Protein AF-R1EAD7-F1 (afdb_monomer_lite)

InterPro domains:
  IPR004837 Sodium/calcium exchanger membrane region [PF01699] (6-139)
  IPR044880 NCX, central ion-binding domain superfamily [G3DSA:1.20.1420.30] (2-140)
  IPR051171 Calcium/Cation Antiporter [PTHR11878] (3-138)

Organism: Emiliania huxleyi (NCBI:txid2903)

Sequence (142 aa):
MSDPTADAAVGNVTGSNAVNVFLGLGLPWMIGALYWSRKGATPEWAARYPDQAALYPQGGFVVPAGDLGYSVTVFCVCAVLCLGMLTLRRSVLGGELGGPSWAAARDRSQGGGVAQALLQKRVVAVFFLLLWAVYIVGVTCE

pLDDT: mean 76.78, std 14.31, range [44.66, 95.19]

Foldseek 3Di:
DDDPDCVVVVCVVVVVVVCCCCVVPVVVVVVLFVVFLVVFDDPVNCVVCVVVCVVGVRTGRDDDPPCVVVVVVLVVVVVVVVVVVVVVCCVPVVDDPPDDDCLVVVVVVDVPSVVVVVVVVVVVVVVVVVSVVVVVVVVVVD

Radius of gyration: 23.9 Å; chains: 1; bounding box: 51×27×64 Å

Structure (mmCIF, N/CA/C/O backbone):
data_AF-R1EAD7-F1
#
_entry.id   AF-R1EAD7-F1
#
loop_
_atom_site.group_PDB
_atom_site.id
_atom_site.type_symbol
_atom_site.label_atom_id
_atom_site.label_alt_id
_atom_site.label_comp_id
_atom_site.label_asym_id
_atom_site.label_entity_id
_atom_site.label_seq_id
_atom_site.pdbx_PDB_ins_code
_atom_site.Cartn_x
_atom_site.Cartn_y
_atom_site.Cartn_z
_atom_site.occupancy
_atom_site.B_iso_or_equiv
_atom_site.auth_seq_id
_atom_site.auth_comp_id
_atom_site.auth_asym_id
_atom_site.auth_atom_id
_atom_site.pdbx_PDB_model_num
ATOM 1 N N . MET A 1 1 ? 20.296 14.926 -10.195 1.00 45.47 1 MET A N 1
ATOM 2 C CA . MET A 1 1 ? 19.995 13.488 -10.037 1.00 45.47 1 MET A CA 1
ATOM 3 C C . MET A 1 1 ? 20.795 12.754 -11.098 1.00 45.47 1 MET A C 1
ATOM 5 O O . MET A 1 1 ? 20.377 12.733 -12.245 1.00 45.47 1 MET A O 1
ATOM 9 N N . SER A 1 2 ? 22.007 12.312 -10.769 1.00 53.72 2 SER A N 1
ATOM 10 C CA . SER A 1 2 ? 22.889 11.632 -11.726 1.00 53.72 2 SER A CA 1
ATOM 11 C C . SER A 1 2 ? 23.677 10.557 -10.985 1.00 53.72 2 SER A C 1
ATOM 13 O O . SER A 1 2 ? 24.897 10.633 -10.887 1.00 53.72 2 SER A O 1
ATOM 15 N N . ASP A 1 3 ? 22.945 9.611 -10.395 1.00 67.50 3 ASP A N 1
ATOM 16 C CA . ASP A 1 3 ? 23.541 8.379 -9.885 1.00 67.50 3 ASP A CA 1
ATOM 17 C C . ASP A 1 3 ? 23.866 7.458 -11.072 1.00 67.50 3 ASP A C 1
ATOM 19 O O . ASP A 1 3 ? 23.063 7.370 -12.007 1.00 67.50 3 ASP A O 1
ATOM 23 N N . PRO A 1 4 ? 25.033 6.791 -11.073 1.00 65.06 4 PRO A N 1
ATOM 24 C CA . PRO A 1 4 ? 25.444 5.907 -12.160 1.00 65.06 4 PRO A CA 1
ATOM 25 C C . PRO A 1 4 ? 24.561 4.656 -12.301 1.00 65.06 4 PRO A C 1
ATOM 27 O O . PRO A 1 4 ? 24.597 4.016 -13.351 1.00 65.06 4 PRO A O 1
ATOM 30 N N . THR A 1 5 ? 23.755 4.316 -11.289 1.00 69.38 5 THR A N 1
ATOM 31 C CA . THR A 1 5 ? 22.803 3.198 -11.320 1.00 69.38 5 THR A CA 1
ATOM 32 C C . THR A 1 5 ? 21.387 3.650 -10.955 1.00 69.38 5 THR A C 1
ATOM 34 O O . THR A 1 5 ? 21.167 4.684 -10.321 1.00 69.38 5 THR A O 1
ATOM 37 N N . ALA A 1 6 ? 20.385 2.865 -11.359 1.00 73.38 6 ALA A N 1
ATOM 38 C CA . ALA A 1 6 ? 18.980 3.153 -11.069 1.00 73.38 6 ALA A CA 1
ATOM 39 C C . ALA A 1 6 ? 18.589 2.895 -9.599 1.00 73.38 6 ALA A C 1
ATOM 41 O O . ALA A 1 6 ? 17.462 3.202 -9.207 1.00 73.38 6 ALA A O 1
ATOM 42 N N . ASP A 1 7 ? 19.497 2.361 -8.779 1.00 76.62 7 ASP A N 1
ATOM 43 C CA . ASP A 1 7 ? 19.208 1.890 -7.421 1.00 76.62 7 ASP A CA 1
ATOM 44 C C . ASP A 1 7 ? 18.712 3.017 -6.513 1.00 76.62 7 ASP A C 1
ATOM 46 O O . ASP A 1 7 ? 17.760 2.831 -5.757 1.00 76.62 7 ASP A O 1
ATOM 50 N N . ALA A 1 8 ? 19.276 4.221 -6.652 1.00 80.62 8 ALA A N 1
ATOM 51 C CA . ALA A 1 8 ? 18.829 5.396 -5.907 1.00 80.62 8 ALA A CA 1
ATOM 52 C C . ALA A 1 8 ? 17.382 5.790 -6.262 1.00 80.62 8 ALA A C 1
ATOM 54 O O . ALA A 1 8 ? 16.591 6.144 -5.386 1.00 80.62 8 ALA A O 1
ATOM 55 N N . ALA A 1 9 ? 16.998 5.685 -7.539 1.00 80.88 9 ALA A N 1
ATOM 56 C CA . ALA A 1 9 ? 15.633 5.964 -7.981 1.00 80.88 9 ALA A CA 1
ATOM 57 C C . ALA A 1 9 ? 14.653 4.873 -7.520 1.00 80.88 9 ALA A C 1
ATOM 59 O O . ALA A 1 9 ? 13.560 5.191 -7.050 1.00 80.88 9 ALA A O 1
ATOM 60 N N . VAL A 1 10 ? 15.053 3.600 -7.598 1.00 81.06 10 VAL A N 1
ATOM 61 C CA . VAL A 1 10 ? 14.249 2.461 -7.127 1.00 81.06 10 VAL A CA 1
ATOM 62 C C . VAL A 1 10 ? 14.045 2.527 -5.614 1.00 81.06 10 VAL A C 1
ATOM 64 O O . VAL A 1 10 ? 12.917 2.369 -5.145 1.00 81.06 10 VAL A O 1
ATOM 67 N N . GLY A 1 11 ? 15.103 2.821 -4.857 1.00 84.19 11 GLY A N 1
ATOM 68 C CA . GLY A 1 11 ? 15.052 3.022 -3.412 1.00 84.19 11 GLY A CA 1
ATOM 69 C C . GLY A 1 11 ? 14.161 4.197 -3.024 1.00 84.19 11 GLY A C 1
ATOM 70 O O . GLY A 1 11 ? 13.357 4.074 -2.105 1.00 84.19 11 GLY A O 1
ATOM 71 N N . ASN A 1 12 ? 14.219 5.303 -3.769 1.00 87.44 12 ASN A N 1
ATOM 72 C CA . ASN A 1 12 ? 13.363 6.455 -3.504 1.00 87.44 12 ASN A CA 1
ATOM 73 C C . ASN A 1 12 ? 11.879 6.156 -3.781 1.00 87.44 12 ASN A C 1
ATOM 75 O O . ASN A 1 12 ? 11.024 6.477 -2.958 1.00 87.44 12 ASN A O 1
ATOM 79 N N . VAL A 1 13 ? 11.551 5.505 -4.903 1.00 87.75 13 VAL A N 1
ATOM 80 C CA . VAL A 1 13 ? 10.157 5.158 -5.243 1.00 87.75 13 VAL A CA 1
ATOM 81 C C . VAL A 1 13 ? 9.604 4.111 -4.280 1.00 87.75 13 VAL A C 1
ATOM 83 O O . VAL A 1 13 ? 8.503 4.265 -3.759 1.00 87.75 13 VAL A O 1
ATOM 86 N N . THR A 1 14 ? 10.372 3.060 -4.004 1.00 86.31 14 THR A N 1
ATOM 87 C CA . THR A 1 14 ? 9.934 1.977 -3.115 1.00 86.31 14 THR A CA 1
ATOM 88 C C . THR A 1 14 ? 9.849 2.464 -1.674 1.00 86.31 14 THR A C 1
ATOM 90 O O . THR A 1 14 ? 8.862 2.199 -0.996 1.00 86.31 14 THR A O 1
ATOM 93 N N . GLY A 1 15 ? 10.845 3.227 -1.220 1.00 87.50 15 GLY A N 1
ATOM 94 C CA . GLY A 1 15 ? 10.903 3.773 0.131 1.00 87.50 15 GLY A CA 1
ATOM 95 C C . GLY A 1 15 ? 9.790 4.778 0.403 1.00 87.50 15 GLY A C 1
ATOM 96 O O . GLY A 1 15 ? 9.078 4.634 1.392 1.00 87.50 15 GLY A O 1
ATOM 97 N N . SER A 1 16 ? 9.578 5.754 -0.486 1.00 90.38 16 SER A N 1
ATOM 98 C CA . SER A 1 16 ? 8.512 6.752 -0.301 1.00 90.38 16 SER A CA 1
ATOM 99 C C . SER A 1 16 ? 7.116 6.123 -0.337 1.00 90.38 16 SER A C 1
ATOM 101 O O . SER A 1 16 ? 6.289 6.425 0.523 1.00 90.38 16 SER A O 1
ATOM 103 N N . ASN A 1 17 ? 6.866 5.178 -1.250 1.00 88.69 17 ASN A N 1
ATOM 104 C CA . ASN A 1 17 ? 5.590 4.461 -1.305 1.00 88.69 17 ASN A CA 1
ATOM 105 C C . ASN A 1 17 ? 5.378 3.560 -0.080 1.00 88.69 17 ASN A C 1
ATOM 107 O O . ASN A 1 17 ? 4.283 3.541 0.482 1.00 88.69 17 ASN A O 1
ATOM 111 N N . ALA A 1 18 ? 6.418 2.852 0.370 1.00 87.75 18 ALA A N 1
ATOM 112 C CA . ALA A 1 18 ? 6.343 2.021 1.568 1.00 87.75 18 ALA A CA 1
ATOM 113 C C . ALA A 1 18 ? 6.041 2.862 2.814 1.00 87.75 18 ALA A C 1
ATOM 115 O O . ALA A 1 18 ? 5.177 2.488 3.602 1.00 87.75 18 ALA A O 1
ATOM 116 N N . VAL A 1 19 ? 6.697 4.017 2.966 1.00 89.69 19 VAL A N 1
ATOM 117 C CA . VAL A 1 19 ? 6.453 4.947 4.078 1.00 89.69 19 VAL A CA 1
ATOM 118 C C . VAL A 1 19 ? 5.025 5.490 4.040 1.00 89.69 19 VAL A C 1
ATOM 120 O O . VAL A 1 19 ? 4.365 5.510 5.076 1.00 89.69 19 VAL A O 1
ATOM 123 N N . ASN A 1 20 ? 4.509 5.856 2.865 1.00 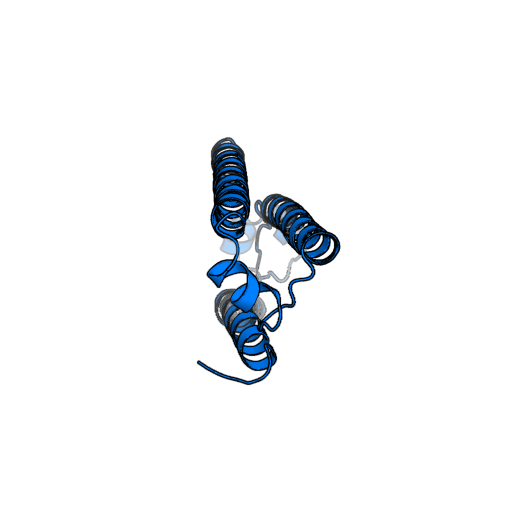89.81 20 ASN A N 1
ATOM 124 C CA . ASN A 1 20 ? 3.130 6.328 2.726 1.00 89.81 20 ASN A CA 1
ATOM 125 C C . ASN A 1 20 ? 2.107 5.270 3.162 1.00 89.81 20 ASN A C 1
ATOM 127 O O . ASN A 1 20 ? 1.120 5.603 3.809 1.00 89.81 20 ASN A O 1
ATOM 131 N N . VAL A 1 21 ? 2.347 3.993 2.863 1.00 88.06 21 VAL A N 1
ATOM 132 C CA . VAL A 1 21 ? 1.445 2.909 3.276 1.00 88.06 21 VAL A CA 1
ATOM 133 C C . VAL A 1 21 ? 1.611 2.592 4.765 1.00 88.06 21 VAL A C 1
ATOM 135 O O . VAL A 1 21 ? 0.629 2.580 5.506 1.00 88.06 21 VAL A O 1
ATOM 138 N N . PHE A 1 22 ? 2.840 2.381 5.240 1.00 85.88 22 PHE A N 1
ATOM 139 C CA . PHE A 1 22 ? 3.093 1.997 6.632 1.00 85.88 22 PHE A CA 1
ATOM 140 C C . PHE A 1 22 ? 2.769 3.111 7.627 1.00 85.88 22 PHE A C 1
ATOM 142 O O . PHE A 1 22 ? 2.079 2.865 8.614 1.00 85.88 22 PHE A O 1
ATOM 149 N N . LEU A 1 23 ? 3.248 4.334 7.387 1.00 88.19 23 LEU A N 1
ATOM 150 C CA . LEU A 1 23 ? 2.972 5.457 8.281 1.00 88.19 23 LEU A CA 1
ATOM 151 C C . LEU A 1 23 ? 1.591 6.057 8.019 1.00 88.19 23 LEU A C 1
ATOM 153 O O . LEU A 1 23 ? 0.912 6.423 8.972 1.00 88.19 23 LEU A O 1
ATOM 157 N N . GLY A 1 24 ? 1.163 6.148 6.757 1.00 86.19 24 GLY A N 1
ATOM 158 C CA . GLY A 1 24 ? -0.122 6.761 6.416 1.00 86.19 24 GLY A CA 1
ATOM 159 C C . GLY A 1 24 ? -1.323 5.891 6.781 1.00 86.19 24 GLY A C 1
ATOM 160 O O . GLY A 1 24 ? -2.266 6.391 7.384 1.00 86.19 24 GLY A O 1
ATOM 161 N N . LEU A 1 25 ? -1.291 4.594 6.460 1.00 86.56 25 LEU A N 1
ATOM 162 C CA . LEU A 1 25 ? -2.407 3.675 6.731 1.00 86.56 25 LEU A CA 1
ATOM 163 C C . LEU A 1 25 ? -2.149 2.788 7.956 1.00 86.56 25 LEU A C 1
ATOM 165 O O . LEU A 1 25 ? -3.053 2.568 8.762 1.00 86.56 25 LEU A O 1
ATOM 169 N N . GLY A 1 26 ? -0.915 2.309 8.128 1.00 91.38 26 GLY A N 1
ATOM 170 C CA . GLY A 1 26 ? -0.567 1.363 9.191 1.00 91.38 26 GLY A CA 1
ATOM 171 C C . GLY A 1 26 ? -0.608 1.955 10.602 1.00 91.38 26 GLY A C 1
ATOM 172 O O . GLY A 1 26 ? -1.176 1.335 11.502 1.00 91.38 26 GLY A O 1
ATOM 173 N N . LEU A 1 27 ? -0.058 3.157 10.820 1.00 92.94 27 LEU A N 1
ATOM 174 C CA . LEU A 1 27 ? -0.053 3.780 12.152 1.00 92.94 27 LEU A CA 1
ATOM 175 C C . LEU A 1 27 ? -1.465 4.069 12.691 1.00 92.94 27 LEU A C 1
ATOM 177 O O . LEU A 1 27 ? -1.739 3.666 13.825 1.00 92.94 27 LEU A O 1
ATOM 181 N N . PRO A 1 28 ? -2.385 4.703 11.934 1.00 93.12 28 PRO A N 1
ATOM 182 C CA . PRO A 1 28 ? -3.755 4.899 12.406 1.00 93.12 28 PRO A CA 1
ATOM 183 C C . PRO A 1 28 ? -4.464 3.584 12.739 1.00 93.12 28 PRO A C 1
ATOM 185 O O . PRO A 1 28 ? -5.148 3.502 13.758 1.00 93.12 28 PRO A O 1
ATOM 188 N N . TRP A 1 29 ? -4.265 2.538 11.929 1.00 92.19 29 TRP A N 1
ATOM 189 C CA . TRP A 1 29 ? -4.824 1.210 12.193 1.00 92.19 29 TRP A CA 1
ATOM 190 C C . TRP A 1 29 ? -4.275 0.584 13.473 1.00 92.19 29 TRP A C 1
ATOM 192 O O . TRP A 1 29 ? -5.048 0.061 14.273 1.00 92.19 29 TRP A O 1
ATOM 202 N N . MET A 1 30 ? -2.964 0.672 13.705 1.00 94.25 30 MET A N 1
ATOM 203 C CA . MET A 1 30 ? -2.344 0.179 14.936 1.00 94.25 30 MET A CA 1
ATOM 204 C C . MET A 1 30 ? -2.889 0.916 16.165 1.00 94.25 30 MET A C 1
ATOM 206 O O . MET A 1 30 ? -3.247 0.285 17.160 1.00 94.25 30 MET A O 1
ATOM 210 N N . ILE A 1 31 ? -2.987 2.246 16.096 1.00 95.19 31 ILE A N 1
ATOM 211 C CA . ILE A 1 31 ? -3.536 3.065 17.184 1.00 95.19 31 ILE A CA 1
ATOM 212 C C . ILE A 1 31 ? -5.005 2.696 17.439 1.00 95.19 31 ILE A C 1
ATOM 214 O O . ILE A 1 31 ? -5.392 2.501 18.591 1.00 95.19 31 ILE A O 1
ATOM 218 N N . GLY A 1 32 ? -5.809 2.536 16.383 1.00 93.69 32 GLY A N 1
ATOM 219 C CA . GLY A 1 32 ? -7.203 2.099 16.477 1.00 93.69 32 GLY A CA 1
ATOM 220 C C . GLY A 1 32 ? -7.347 0.716 17.115 1.00 93.69 32 GLY A C 1
ATOM 221 O O . GLY A 1 32 ? -8.150 0.542 18.034 1.00 93.69 32 GLY A O 1
ATOM 222 N N . ALA A 1 33 ? -6.523 -0.246 16.697 1.00 93.00 33 ALA A N 1
ATOM 223 C CA . ALA A 1 33 ? -6.492 -1.592 17.260 1.00 93.00 33 ALA A CA 1
ATOM 224 C C . ALA A 1 33 ? -6.150 -1.583 18.757 1.00 93.00 33 ALA A C 1
ATOM 226 O O . ALA A 1 33 ? -6.838 -2.229 19.547 1.00 93.00 33 ALA A O 1
ATOM 227 N N . LEU A 1 34 ? -5.142 -0.807 19.171 1.00 95.00 34 LEU A N 1
ATOM 228 C CA . LEU A 1 34 ? -4.764 -0.675 20.582 1.00 95.00 34 LEU A CA 1
ATOM 229 C C . LEU A 1 34 ? -5.853 0.009 21.413 1.00 95.00 34 LEU A C 1
ATOM 231 O O . LEU A 1 34 ? -6.167 -0.454 22.511 1.00 95.00 34 LEU A O 1
ATOM 235 N N . TYR A 1 35 ? -6.450 1.083 20.893 1.00 94.19 35 TYR A N 1
ATOM 236 C CA . TYR A 1 35 ? -7.539 1.790 21.565 1.00 94.19 35 TYR A CA 1
ATOM 237 C C . TYR A 1 35 ? -8.720 0.854 21.843 1.00 94.19 35 TYR A C 1
ATOM 239 O O . TYR A 1 35 ? -9.169 0.745 22.985 1.00 94.19 35 TYR A O 1
ATOM 247 N N . TRP A 1 36 ? -9.189 0.127 20.825 1.00 92.94 36 TRP A N 1
ATOM 248 C CA . TRP A 1 36 ? -10.319 -0.791 20.978 1.00 92.94 36 TRP A CA 1
ATOM 249 C C . TRP A 1 36 ? -9.969 -2.056 21.763 1.00 92.94 36 TRP A C 1
ATOM 251 O O . TRP A 1 36 ? -10.823 -2.552 22.491 1.00 92.94 36 TRP A O 1
ATOM 261 N N . SER A 1 37 ? -8.716 -2.521 21.713 1.00 89.88 37 SER A N 1
ATOM 262 C CA . SER A 1 37 ? -8.230 -3.607 22.573 1.00 89.88 37 SER A CA 1
ATOM 263 C C . SER A 1 37 ? -8.292 -3.243 24.060 1.00 89.88 37 SER A C 1
ATOM 265 O O . SER A 1 37 ? -8.579 -4.102 24.889 1.00 89.88 37 SER A O 1
ATOM 267 N N . ARG A 1 38 ? -8.047 -1.974 24.410 1.00 91.75 38 ARG A N 1
ATOM 268 C CA . ARG A 1 38 ? -8.125 -1.493 25.799 1.00 91.75 38 ARG A CA 1
ATOM 269 C C . ARG A 1 38 ? -9.541 -1.122 26.230 1.00 91.75 38 ARG A C 1
ATOM 271 O O . ARG A 1 38 ? -9.871 -1.304 27.395 1.00 91.75 38 ARG A O 1
ATOM 278 N N . LYS A 1 39 ? -10.353 -0.578 25.321 1.00 91.06 39 LYS A N 1
ATOM 279 C CA . LYS A 1 39 ? -11.723 -0.136 25.620 1.00 91.06 39 LYS A CA 1
ATOM 280 C C . LYS A 1 39 ? -12.710 -1.301 25.755 1.00 91.06 39 LYS A C 1
ATOM 282 O O . LYS A 1 39 ? -13.597 -1.229 26.600 1.00 91.06 39 LYS A O 1
ATOM 287 N N . GLY A 1 40 ? -12.548 -2.349 24.945 1.00 88.12 40 GLY A N 1
ATOM 288 C CA . GLY A 1 40 ? -13.446 -3.506 24.906 1.00 88.12 40 GLY A CA 1
ATOM 289 C C . GLY A 1 40 ? -14.823 -3.215 24.287 1.00 88.12 40 GLY A C 1
ATOM 290 O O . GLY A 1 40 ? -15.053 -2.152 23.701 1.00 88.12 40 GLY A O 1
ATOM 291 N N . ALA A 1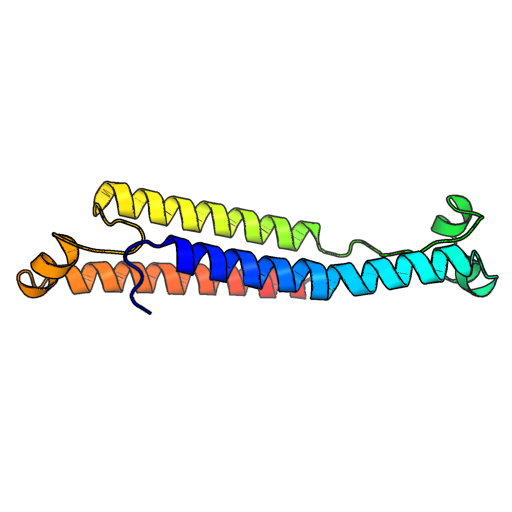 41 ? -15.747 -4.175 24.399 1.00 87.81 41 ALA A N 1
ATOM 292 C CA . ALA A 1 41 ? -17.118 -4.070 23.893 1.00 87.81 41 ALA A CA 1
ATOM 293 C C . ALA A 1 41 ? -17.990 -3.185 24.796 1.00 87.81 41 ALA A C 1
ATOM 295 O O . ALA A 1 41 ? -18.525 -3.632 25.809 1.00 87.81 41 ALA A O 1
ATOM 296 N N . THR A 1 42 ? -18.177 -1.921 24.411 1.00 90.31 42 THR A N 1
ATOM 297 C CA . THR A 1 42 ? -19.194 -1.068 25.041 1.00 90.31 42 THR A CA 1
ATOM 298 C C . THR A 1 42 ? -20.601 -1.435 24.545 1.00 90.31 42 THR A C 1
ATOM 300 O O . THR A 1 42 ? -20.737 -1.943 23.428 1.00 90.31 42 THR A O 1
ATOM 303 N N . PRO A 1 43 ? -21.671 -1.132 25.307 1.00 90.81 43 PRO A N 1
ATOM 304 C CA . PRO A 1 43 ? -23.048 -1.359 24.851 1.00 90.81 43 PRO A CA 1
ATOM 305 C C . PRO A 1 43 ? -23.351 -0.676 23.508 1.00 90.81 43 PRO A C 1
ATOM 307 O O . PRO A 1 43 ? -23.990 -1.255 22.635 1.00 90.81 43 PRO A O 1
ATOM 310 N N . GLU A 1 44 ? -22.819 0.532 23.307 1.00 90.25 44 GLU A N 1
ATOM 311 C CA . GLU A 1 44 ? -22.921 1.279 22.047 1.00 90.25 44 GLU A CA 1
ATOM 312 C C . GLU A 1 44 ? -22.187 0.589 20.887 1.00 90.25 44 GLU A C 1
ATOM 314 O O . GLU A 1 44 ? -22.669 0.599 19.756 1.00 90.25 44 GLU A O 1
ATOM 319 N N . TRP A 1 45 ? -21.026 -0.025 21.147 1.00 92.25 45 TRP A N 1
ATOM 320 C CA . TRP A 1 45 ? -20.277 -0.774 20.135 1.00 92.25 45 TRP A CA 1
ATOM 321 C C . TRP A 1 45 ? -21.033 -2.037 19.718 1.00 92.25 45 TRP A C 1
ATOM 323 O O . TRP A 1 45 ? -21.165 -2.296 18.524 1.00 92.25 45 TRP A O 1
ATOM 333 N N . ALA A 1 46 ? -21.593 -2.770 20.685 1.00 90.44 46 ALA A N 1
ATOM 334 C CA . A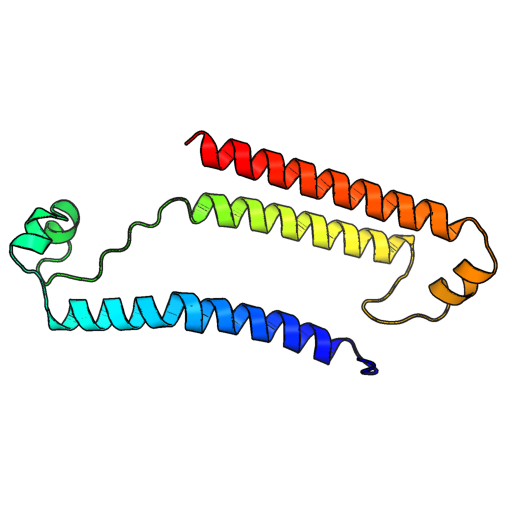LA A 1 46 ? -22.390 -3.966 20.416 1.00 90.44 46 ALA A CA 1
ATOM 335 C C . ALA A 1 46 ? -23.670 -3.638 19.630 1.00 90.44 46 ALA A C 1
ATOM 337 O O . ALA A 1 46 ? -24.050 -4.389 18.736 1.00 90.44 46 ALA A O 1
ATOM 338 N N . ALA A 1 47 ? -24.293 -2.486 19.904 1.00 92.50 47 ALA A N 1
ATOM 339 C CA . ALA A 1 47 ? -25.428 -1.995 19.126 1.00 92.50 47 ALA A CA 1
ATOM 340 C C . ALA A 1 47 ? -25.038 -1.584 17.693 1.00 92.50 47 ALA A C 1
ATOM 342 O O . ALA A 1 47 ? -25.840 -1.724 16.773 1.00 92.50 47 ALA A O 1
ATOM 343 N N . ARG A 1 48 ? -23.813 -1.081 17.490 1.00 90.81 48 ARG A N 1
ATOM 344 C CA . ARG A 1 48 ? -23.309 -0.646 16.177 1.00 90.81 48 ARG A CA 1
ATOM 345 C C . ARG A 1 48 ? -22.872 -1.806 15.277 1.00 90.81 48 ARG A C 1
ATOM 347 O O . ARG A 1 48 ? -22.962 -1.678 14.060 1.00 90.81 48 ARG A O 1
ATOM 354 N N . TYR A 1 49 ? -22.390 -2.900 15.863 1.00 92.31 49 TYR A N 1
ATOM 355 C CA . TYR A 1 49 ? -21.816 -4.049 15.157 1.00 92.31 49 TYR A CA 1
ATOM 356 C C . TYR A 1 49 ? -22.375 -5.374 15.711 1.00 92.31 49 TYR A C 1
ATOM 358 O O . TYR A 1 49 ? -21.636 -6.135 16.342 1.00 92.31 49 TYR A O 1
ATOM 366 N N . PRO A 1 50 ? -23.680 -5.654 15.524 1.00 90.12 50 PRO A N 1
ATOM 367 C CA . PRO A 1 50 ? -24.346 -6.789 16.169 1.00 90.12 50 PRO A CA 1
ATOM 368 C C . PRO A 1 50 ? -23.763 -8.142 15.738 1.00 90.12 50 PRO A C 1
ATOM 370 O O . PRO A 1 50 ? -23.520 -9.006 16.582 1.00 90.12 50 PRO A O 1
ATOM 373 N N . ASP A 1 51 ? -23.455 -8.305 14.450 1.00 91.38 51 ASP A N 1
ATOM 374 C CA . ASP A 1 51 ? -22.889 -9.548 13.911 1.00 91.38 51 ASP A CA 1
ATOM 375 C C . ASP A 1 51 ? -21.470 -9.798 14.441 1.00 91.38 51 ASP A C 1
ATOM 377 O O . ASP A 1 51 ? -21.091 -10.921 14.776 1.00 91.38 51 ASP A O 1
ATOM 381 N N . GLN A 1 52 ? -20.672 -8.734 14.568 1.00 90.12 52 GLN A N 1
ATOM 382 C CA . GLN A 1 52 ? -19.314 -8.820 15.099 1.00 90.12 52 GLN A CA 1
ATOM 383 C C . GLN A 1 52 ? -19.319 -9.026 16.614 1.00 90.12 52 GLN A C 1
ATOM 385 O O . GLN A 1 52 ? -18.430 -9.703 17.123 1.00 90.12 52 GLN A O 1
ATOM 390 N N . ALA A 1 53 ? -20.310 -8.499 17.334 1.00 88.94 53 ALA A N 1
ATOM 391 C CA . ALA A 1 53 ? -20.456 -8.712 18.771 1.00 88.94 53 ALA A CA 1
ATOM 392 C C . ALA A 1 53 ? -20.762 -10.176 19.122 1.00 88.94 53 ALA A C 1
ATOM 394 O O . ALA A 1 53 ? -20.305 -10.656 20.159 1.00 88.94 53 ALA A O 1
ATOM 395 N N . ALA A 1 54 ? -21.461 -10.905 18.243 1.00 88.12 54 ALA A N 1
ATOM 396 C CA . ALA A 1 54 ? -21.689 -12.341 18.403 1.00 88.12 54 ALA A 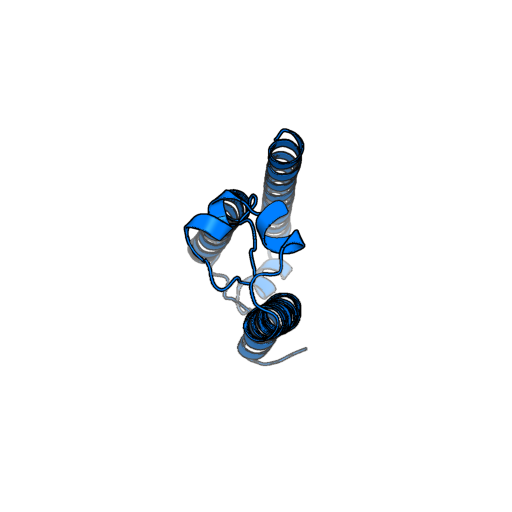CA 1
ATOM 397 C C . ALA A 1 54 ? -20.391 -13.163 18.273 1.00 88.12 54 ALA A C 1
ATOM 399 O O . ALA A 1 54 ? -20.204 -14.146 18.989 1.00 88.12 54 ALA A O 1
ATOM 400 N N . LEU A 1 55 ? -19.485 -12.752 17.380 1.00 90.00 55 LEU A N 1
ATOM 401 C CA . LEU A 1 55 ? -18.199 -13.421 17.142 1.00 90.00 55 LEU A CA 1
ATOM 402 C C . LEU A 1 55 ? -17.099 -12.981 18.123 1.00 90.00 55 LEU A C 1
ATOM 404 O O . LEU A 1 55 ? -16.233 -13.776 18.483 1.00 90.00 55 LEU A O 1
ATOM 408 N N . TYR A 1 56 ? -17.135 -11.723 18.566 1.00 89.06 56 TYR A N 1
ATOM 409 C CA . TYR A 1 56 ? -16.115 -11.096 19.404 1.00 89.06 56 TYR A CA 1
ATOM 410 C C . TYR A 1 56 ? -16.757 -10.411 20.618 1.00 89.06 56 TYR A C 1
ATOM 412 O O . TYR A 1 56 ? -16.868 -9.182 20.657 1.00 89.06 56 TYR A O 1
ATOM 420 N N . PRO A 1 57 ? -17.131 -11.181 21.656 1.00 85.75 57 PRO A N 1
ATOM 421 C CA . PRO A 1 57 ? -17.840 -10.648 22.821 1.00 85.75 57 PRO A CA 1
ATOM 422 C C . PRO A 1 57 ? -16.999 -9.666 23.651 1.00 85.75 57 PRO A C 1
ATOM 424 O O . PRO A 1 57 ? -17.546 -8.854 24.388 1.00 85.75 57 PRO A O 1
ATOM 427 N N . GLN A 1 58 ? -15.670 -9.712 23.520 1.00 86.75 58 GLN A N 1
ATOM 428 C CA . GLN A 1 58 ? -14.751 -8.794 24.204 1.00 86.75 58 GLN A CA 1
ATOM 429 C C . GLN A 1 58 ? -14.601 -7.443 23.486 1.00 86.75 58 GLN A C 1
ATOM 431 O O . GLN A 1 58 ? -13.986 -6.525 24.026 1.00 86.75 58 GLN A O 1
ATOM 436 N N . GLY A 1 59 ? -15.177 -7.302 22.289 1.00 88.56 59 GLY A N 1
ATOM 437 C CA . GLY A 1 59 ? -15.051 -6.116 21.450 1.00 88.56 59 GLY A CA 1
ATOM 438 C C . GLY A 1 59 ? -13.749 -6.077 20.660 1.00 88.56 59 GLY A C 1
ATOM 439 O O . GLY A 1 59 ? -12.820 -6.851 20.891 1.00 88.56 59 GLY A O 1
ATOM 440 N N . GLY A 1 60 ? -13.684 -5.168 19.692 1.00 91.00 60 GLY A N 1
ATOM 441 C CA . GLY A 1 60 ? -12.512 -5.040 18.837 1.00 91.00 60 GLY A CA 1
ATOM 442 C C . GLY A 1 60 ? -12.602 -3.895 17.840 1.00 91.00 60 GLY A C 1
ATOM 443 O O . GLY A 1 60 ? -13.644 -3.256 17.664 1.00 91.00 60 GLY A O 1
ATOM 444 N N . PHE A 1 61 ? -11.475 -3.635 17.179 1.00 92.44 61 PHE A N 1
ATOM 445 C CA . PHE A 1 61 ? -11.411 -2.675 16.087 1.00 92.44 61 PHE A CA 1
ATOM 446 C C . PHE A 1 61 ? -11.980 -3.311 14.817 1.00 92.44 61 PHE A C 1
ATOM 448 O O . PHE A 1 61 ? -11.343 -4.159 14.198 1.00 92.44 61 PHE A O 1
ATOM 455 N N . VAL A 1 62 ? -13.205 -2.923 14.461 1.00 90.69 62 VAL A N 1
ATOM 456 C CA . VAL A 1 62 ? -13.901 -3.422 13.271 1.00 90.69 62 VAL A CA 1
ATOM 457 C C . VAL A 1 62 ? -13.573 -2.517 12.093 1.00 90.69 62 VAL A C 1
ATOM 459 O O . VAL A 1 62 ? -13.840 -1.316 12.149 1.00 90.69 62 VAL A O 1
ATOM 462 N N . VAL A 1 63 ? -13.032 -3.100 11.021 1.00 89.06 63 VAL A N 1
ATOM 463 C CA . VAL A 1 63 ? -12.795 -2.394 9.760 1.00 89.06 63 VAL A CA 1
ATOM 464 C C . VAL A 1 63 ? -13.458 -3.164 8.617 1.00 89.06 63 VAL A C 1
ATOM 466 O O . VAL A 1 63 ? -13.007 -4.263 8.292 1.00 89.06 63 VAL A O 1
ATOM 469 N N . PRO A 1 64 ? -14.536 -2.635 8.014 1.00 85.44 64 PRO A N 1
ATOM 470 C CA . PRO A 1 64 ? -15.126 -3.243 6.829 1.00 85.44 64 PRO A CA 1
ATOM 471 C C . PRO A 1 64 ? -14.145 -3.140 5.654 1.00 85.44 64 PRO A C 1
ATOM 473 O O . PRO A 1 64 ? -13.538 -2.094 5.438 1.00 85.44 64 PRO A O 1
ATOM 476 N N . ALA A 1 65 ? -13.980 -4.231 4.902 1.00 78.81 65 ALA A N 1
ATOM 477 C CA . ALA A 1 65 ? -12.970 -4.328 3.845 1.00 78.81 65 ALA A CA 1
ATOM 478 C C . ALA A 1 65 ? -13.252 -3.433 2.619 1.00 78.81 65 ALA A C 1
ATOM 480 O O . ALA A 1 65 ? -12.321 -3.159 1.861 1.00 78.81 65 ALA A O 1
ATOM 481 N N . GLY A 1 66 ? -14.495 -2.960 2.445 1.00 80.38 66 GLY A N 1
ATOM 482 C CA . GLY A 1 66 ? -14.915 -2.135 1.303 1.00 80.38 66 GLY A CA 1
ATOM 483 C C . GLY A 1 66 ? -14.472 -2.723 -0.044 1.00 80.38 66 GLY A C 1
ATOM 484 O O . GLY A 1 66 ? -14.313 -3.938 -0.178 1.00 80.38 66 GLY A O 1
ATOM 485 N N . ASP A 1 67 ? -14.168 -1.856 -1.008 1.00 79.56 67 ASP A N 1
ATOM 486 C CA . ASP A 1 67 ? -13.795 -2.247 -2.380 1.00 79.56 67 ASP A CA 1
ATOM 487 C C . ASP A 1 67 ? -12.285 -2.466 -2.567 1.00 79.56 67 ASP A C 1
ATOM 489 O O . ASP A 1 67 ? -11.723 -2.299 -3.660 1.00 79.56 67 ASP A O 1
ATOM 493 N N . LEU A 1 68 ? -11.585 -2.851 -1.492 1.00 81.44 68 LEU A N 1
ATOM 494 C CA . LEU A 1 68 ? -10.139 -3.077 -1.526 1.00 81.44 68 LEU A CA 1
ATOM 495 C C . LEU A 1 68 ? -9.764 -4.140 -2.572 1.00 81.44 68 LEU A C 1
ATOM 497 O O . LEU A 1 68 ? -8.802 -3.963 -3.319 1.00 81.44 68 LEU A O 1
ATOM 501 N N . GLY A 1 69 ? -10.545 -5.221 -2.668 1.00 82.88 69 GLY A N 1
ATOM 502 C CA . GLY A 1 69 ? -10.306 -6.310 -3.622 1.00 82.88 69 GLY A CA 1
ATOM 503 C C . GLY A 1 69 ? -10.415 -5.875 -5.087 1.00 82.88 69 GLY A C 1
ATOM 504 O O . GLY A 1 69 ? -9.567 -6.240 -5.908 1.00 82.88 69 GLY A O 1
ATOM 505 N N . TYR A 1 70 ? -11.410 -5.046 -5.406 1.00 83.12 70 TYR A N 1
ATOM 506 C CA . TYR A 1 70 ? -11.584 -4.480 -6.742 1.00 83.12 70 TYR A CA 1
ATOM 507 C C . TYR A 1 70 ? -10.389 -3.596 -7.126 1.00 83.12 70 TYR A C 1
ATOM 509 O O . TYR A 1 70 ? -9.744 -3.816 -8.156 1.00 83.12 70 TYR A O 1
ATOM 517 N N . SER A 1 71 ? -10.016 -2.664 -6.243 1.00 81.62 71 SER A N 1
ATOM 518 C CA . SER A 1 71 ? -8.897 -1.740 -6.472 1.00 81.62 71 SER A CA 1
ATOM 519 C C . SER A 1 71 ? -7.565 -2.473 -6.678 1.00 81.62 71 SER A C 1
ATOM 521 O O . SER A 1 71 ? -6.805 -2.148 -7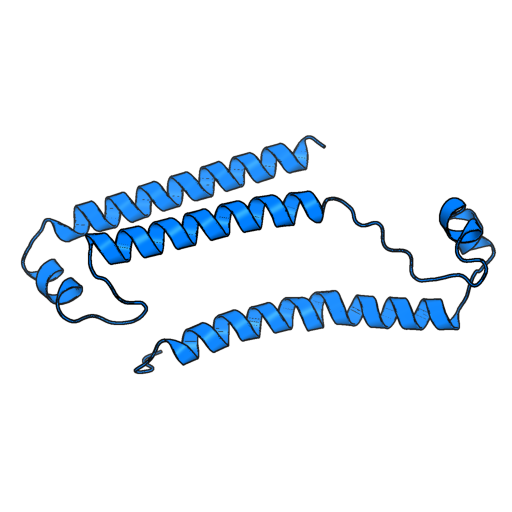.595 1.00 81.62 71 SER A O 1
ATOM 523 N N . VAL A 1 72 ? -7.291 -3.505 -5.870 1.00 82.31 72 VAL A N 1
ATOM 524 C CA . VAL A 1 72 ? -6.072 -4.324 -5.992 1.00 82.31 72 VAL A CA 1
ATOM 525 C C . VAL A 1 72 ? -6.052 -5.090 -7.315 1.00 82.31 72 VAL A C 1
ATOM 527 O O . VAL A 1 72 ? -5.010 -5.165 -7.965 1.00 82.31 72 VAL A O 1
ATOM 530 N N . THR A 1 73 ? -7.194 -5.618 -7.755 1.00 84.19 73 THR A N 1
ATOM 531 C CA . THR A 1 73 ? -7.288 -6.369 -9.014 1.00 84.19 73 THR A CA 1
ATOM 532 C C . THR A 1 73 ? -6.978 -5.478 -10.217 1.00 84.19 73 THR A C 1
ATOM 534 O O . THR A 1 73 ? -6.136 -5.837 -11.045 1.00 84.19 73 THR A O 1
ATOM 537 N N . VAL A 1 74 ? -7.583 -4.286 -10.288 1.00 84.75 74 VAL A N 1
ATOM 538 C CA . VAL A 1 74 ? -7.312 -3.314 -11.362 1.00 84.75 74 VAL A CA 1
ATOM 539 C C . VAL A 1 74 ? -5.842 -2.888 -11.354 1.00 84.75 74 VAL A C 1
ATOM 541 O O . VAL A 1 74 ? -5.201 -2.863 -12.408 1.00 84.75 74 VAL A O 1
ATOM 544 N N . PHE A 1 75 ? -5.275 -2.615 -10.173 1.00 84.19 75 PHE A N 1
ATOM 545 C CA . PHE A 1 75 ? -3.859 -2.275 -10.031 1.00 84.19 75 PHE A CA 1
ATOM 546 C C . PHE A 1 75 ? -2.940 -3.387 -10.559 1.00 84.19 75 PHE A C 1
ATOM 548 O O . PHE A 1 75 ? -2.037 -3.107 -11.348 1.00 84.19 75 PHE A O 1
ATOM 555 N N . CYS A 1 76 ? -3.185 -4.645 -10.184 1.00 83.81 76 CYS A N 1
ATOM 556 C CA . CYS A 1 76 ? -2.391 -5.791 -10.628 1.00 83.81 76 CYS A CA 1
ATOM 557 C C . CYS A 1 76 ? -2.445 -5.983 -12.149 1.00 83.81 76 CYS A C 1
ATOM 559 O O . CYS A 1 76 ? -1.405 -6.195 -12.775 1.00 83.81 76 CYS A O 1
ATOM 561 N N . VAL A 1 77 ? -3.627 -5.852 -12.761 1.00 86.75 77 VAL A N 1
ATOM 562 C CA . VAL A 1 77 ? -3.776 -5.923 -14.225 1.00 86.75 77 VAL A CA 1
ATOM 563 C C . VAL A 1 77 ? -2.971 -4.810 -14.898 1.00 86.75 77 VAL A C 1
ATOM 565 O O . VAL A 1 77 ? -2.171 -5.079 -15.796 1.00 86.75 77 VAL A O 1
ATOM 568 N N . CYS A 1 78 ? -3.104 -3.570 -14.422 1.00 85.12 78 CYS A N 1
ATOM 569 C CA . CYS A 1 78 ? -2.313 -2.437 -14.904 1.00 85.12 78 CYS A CA 1
ATOM 570 C C . CYS A 1 78 ? -0.803 -2.669 -14.769 1.00 85.12 78 CYS A C 1
ATOM 572 O O . CYS A 1 78 ? -0.047 -2.375 -15.697 1.00 85.12 78 CYS A O 1
ATOM 574 N N . ALA A 1 79 ? -0.356 -3.205 -13.631 1.00 80.50 79 ALA A N 1
ATOM 575 C CA . ALA A 1 79 ? 1.050 -3.479 -13.362 1.00 80.50 79 ALA A CA 1
ATOM 576 C C . ALA A 1 79 ? 1.612 -4.538 -14.320 1.00 80.50 79 ALA A C 1
ATOM 578 O O . ALA A 1 79 ? 2.664 -4.317 -14.917 1.00 80.50 79 ALA A O 1
ATOM 579 N N . VAL A 1 80 ? 0.893 -5.646 -14.533 1.00 82.69 80 VAL A N 1
ATOM 580 C CA . VAL A 1 80 ? 1.293 -6.700 -15.480 1.00 82.69 80 VAL A CA 1
ATOM 581 C C . VAL A 1 80 ? 1.393 -6.151 -16.900 1.00 82.69 80 VAL A C 1
ATOM 583 O O . VAL A 1 80 ? 2.380 -6.412 -17.584 1.00 82.69 80 VAL A O 1
ATOM 586 N N . LEU A 1 81 ? 0.421 -5.348 -17.338 1.00 85.19 81 LEU A N 1
ATOM 587 C CA . LEU A 1 81 ? 0.448 -4.739 -18.669 1.00 85.19 81 LEU A CA 1
ATOM 588 C C . LEU A 1 81 ? 1.595 -3.732 -18.814 1.00 85.19 81 LEU A C 1
ATOM 590 O O . LEU A 1 81 ? 2.292 -3.734 -19.827 1.00 85.19 81 LEU A O 1
ATOM 594 N N . CYS A 1 82 ? 1.847 -2.912 -17.792 1.00 82.19 82 CYS A N 1
ATOM 595 C CA . CYS A 1 82 ? 2.975 -1.984 -17.765 1.00 82.19 82 CYS A CA 1
ATOM 596 C C . CYS A 1 82 ? 4.317 -2.724 -17.872 1.00 82.19 82 CYS A C 1
ATOM 598 O O . CYS A 1 82 ? 5.141 -2.404 -18.732 1.00 82.19 82 CYS A O 1
ATOM 600 N N . LEU A 1 83 ? 4.516 -3.755 -17.046 1.00 80.81 83 LEU A N 1
ATOM 601 C CA . LEU A 1 83 ? 5.722 -4.579 -17.066 1.00 80.81 83 LEU A CA 1
ATOM 602 C C . LEU A 1 83 ? 5.869 -5.322 -18.398 1.00 80.81 83 LEU A C 1
ATOM 604 O O . LEU A 1 83 ? 6.954 -5.303 -18.970 1.00 80.81 83 LEU A O 1
ATOM 608 N N . GLY A 1 84 ? 4.787 -5.896 -18.930 1.00 81.31 84 GLY A N 1
ATOM 609 C CA . GLY A 1 84 ? 4.757 -6.554 -20.239 1.00 81.31 84 GLY A CA 1
ATOM 610 C C . GLY A 1 84 ? 5.132 -5.617 -21.390 1.00 81.31 84 GLY A C 1
ATOM 611 O O . GLY A 1 84 ? 5.876 -5.990 -22.294 1.00 81.31 84 GLY A O 1
ATOM 612 N N . MET A 1 85 ? 4.690 -4.360 -21.343 1.00 77.44 85 MET A N 1
ATOM 613 C CA . MET A 1 85 ? 5.113 -3.352 -22.316 1.00 77.44 85 MET A CA 1
ATOM 614 C C . MET A 1 85 ? 6.587 -2.977 -22.157 1.00 77.44 85 MET A C 1
ATOM 616 O O . MET A 1 85 ? 7.283 -2.796 -23.155 1.00 77.44 85 MET A O 1
ATOM 620 N N . LEU A 1 86 ? 7.090 -2.853 -20.926 1.00 76.25 86 LEU A N 1
ATOM 621 C CA . LEU A 1 86 ? 8.503 -2.558 -20.683 1.00 76.25 86 LEU A CA 1
ATOM 622 C C . LEU A 1 86 ? 9.410 -3.709 -21.132 1.00 76.25 86 LEU A C 1
ATOM 624 O O . LEU A 1 86 ? 10.461 -3.448 -21.718 1.00 76.25 86 LEU A O 1
ATOM 628 N N . THR A 1 87 ? 9.002 -4.963 -20.925 1.00 76.38 87 THR A N 1
ATOM 629 C CA . THR A 1 87 ? 9.743 -6.138 -21.400 1.00 76.38 87 THR A CA 1
ATOM 630 C C . THR A 1 87 ? 9.696 -6.254 -22.920 1.00 76.38 87 THR A C 1
ATOM 632 O O . THR A 1 87 ? 10.745 -6.459 -23.527 1.00 76.38 87 THR A O 1
ATOM 635 N N . LEU A 1 88 ? 8.542 -6.016 -23.553 1.00 76.75 88 LEU A N 1
ATOM 636 C CA . LEU A 1 88 ? 8.425 -5.969 -25.015 1.00 76.75 88 LEU A CA 1
ATOM 637 C C . LEU A 1 88 ? 9.275 -4.842 -25.620 1.00 76.75 88 LEU A C 1
ATOM 639 O O . LEU A 1 88 ? 9.987 -5.028 -26.605 1.00 76.75 88 LEU A O 1
ATOM 643 N N . ARG A 1 89 ? 9.259 -3.658 -25.002 1.00 74.50 89 ARG A N 1
ATOM 644 C CA . ARG A 1 89 ? 10.137 -2.547 -25.383 1.00 74.50 89 ARG A CA 1
ATOM 645 C C . ARG A 1 89 ? 11.605 -2.952 -25.250 1.00 74.50 89 ARG A C 1
ATOM 647 O O . ARG A 1 89 ? 12.404 -2.616 -26.120 1.00 74.50 89 ARG A O 1
ATOM 654 N N . ARG A 1 90 ? 11.971 -3.667 -24.185 1.00 72.50 90 ARG A N 1
ATOM 655 C CA . ARG A 1 90 ? 13.339 -4.152 -23.971 1.00 72.50 90 ARG A CA 1
ATOM 656 C C . ARG A 1 90 ? 13.744 -5.174 -25.033 1.00 72.50 90 ARG A C 1
ATOM 658 O O . ARG A 1 90 ? 14.863 -5.091 -25.523 1.00 72.50 90 ARG A O 1
ATOM 665 N N . SER A 1 91 ? 12.855 -6.079 -25.440 1.00 70.75 91 SER A N 1
ATOM 666 C CA . SER A 1 91 ? 13.169 -7.089 -26.457 1.00 70.75 91 SER A CA 1
ATOM 667 C C . SER A 1 91 ? 13.239 -6.521 -27.878 1.00 70.75 91 SER A C 1
ATOM 669 O O . SER A 1 91 ? 14.062 -6.976 -28.663 1.00 70.75 91 SER A O 1
ATOM 671 N N . VAL A 1 92 ? 12.411 -5.525 -28.220 1.00 70.00 92 VAL A N 1
ATOM 672 C CA . VAL A 1 92 ? 12.349 -4.956 -29.584 1.00 70.00 92 VAL A CA 1
ATOM 673 C C . VAL A 1 92 ? 13.316 -3.783 -29.782 1.00 70.00 92 VAL A C 1
ATOM 675 O O . VAL A 1 92 ? 13.902 -3.635 -30.850 1.00 70.00 92 VAL A O 1
ATOM 678 N N . LEU A 1 93 ? 13.486 -2.930 -28.767 1.00 65.94 93 LEU A N 1
ATOM 679 C CA . LEU A 1 93 ? 14.238 -1.669 -28.856 1.00 65.94 93 LEU A CA 1
ATOM 680 C C . LEU A 1 93 ? 15.506 -1.659 -27.988 1.00 65.94 93 LEU A C 1
ATOM 682 O O . LEU A 1 93 ? 16.175 -0.634 -27.939 1.00 65.94 93 LEU A O 1
ATOM 686 N N . GLY A 1 94 ? 15.813 -2.750 -27.273 1.00 60.97 94 GLY A N 1
ATOM 687 C CA . GLY A 1 94 ? 17.049 -2.953 -26.499 1.00 60.97 94 GLY A CA 1
ATOM 688 C C . GLY A 1 94 ? 17.443 -1.817 -25.543 1.00 60.97 94 GLY A C 1
ATOM 689 O O . GLY A 1 94 ? 18.630 -1.560 -25.349 1.00 60.97 94 GLY A O 1
ATOM 690 N N . GLY A 1 95 ? 16.462 -1.112 -24.969 1.00 62.38 95 GLY A N 1
ATOM 691 C CA . GLY A 1 95 ? 16.684 -0.056 -23.977 1.00 62.38 95 GLY A CA 1
ATOM 692 C C . GLY A 1 95 ? 16.751 -0.596 -22.543 1.00 62.38 95 GLY A C 1
ATOM 693 O O . GLY A 1 95 ? 15.886 -1.368 -22.131 1.00 62.38 95 GLY A O 1
ATOM 694 N N . GLU A 1 96 ? 17.751 -0.157 -21.778 1.00 59.78 96 GLU A N 1
ATOM 695 C CA . GLU A 1 96 ? 17.953 -0.480 -20.356 1.00 59.78 96 GLU A CA 1
ATOM 696 C C . GLU A 1 96 ? 17.153 0.463 -19.422 1.00 59.78 96 GLU A C 1
ATOM 698 O O . GLU A 1 96 ? 16.777 1.576 -19.809 1.00 59.78 96 GLU A O 1
ATOM 703 N N . LEU A 1 97 ? 16.903 0.038 -18.172 1.00 56.81 97 LEU A N 1
ATOM 704 C CA . LEU A 1 97 ? 16.364 0.904 -17.113 1.00 56.81 97 LEU A CA 1
ATOM 705 C C . LEU A 1 97 ? 17.486 1.826 -16.603 1.00 56.81 97 LEU A C 1
ATOM 707 O O . LEU A 1 97 ? 18.289 1.421 -15.773 1.00 56.81 97 LEU A O 1
ATOM 711 N N . GLY A 1 98 ? 17.529 3.070 -17.089 1.00 58.47 98 GLY A N 1
ATOM 712 C CA . GLY A 1 98 ? 18.309 4.144 -16.456 1.00 58.47 98 GLY A CA 1
ATOM 713 C C . GLY A 1 98 ? 19.494 4.736 -17.230 1.00 58.47 98 GLY A C 1
ATOM 714 O O . GLY A 1 98 ? 20.020 5.741 -16.767 1.00 58.47 98 GLY A O 1
ATOM 715 N N . GLY A 1 99 ? 19.899 4.240 -18.407 1.00 54.62 99 GLY A N 1
ATOM 716 C CA . GLY A 1 99 ? 21.021 4.872 -19.133 1.00 54.62 99 GLY A CA 1
ATOM 717 C C . GLY A 1 99 ? 21.234 4.412 -20.584 1.00 54.62 99 GLY A C 1
ATOM 718 O O . GLY A 1 99 ? 20.670 3.390 -20.977 1.00 54.62 99 GLY A O 1
ATOM 719 N N . PRO A 1 100 ? 22.007 5.146 -21.422 1.00 57.22 100 PRO A N 1
ATOM 720 C CA . PRO A 1 100 ? 22.144 4.821 -22.843 1.00 57.22 100 PRO A CA 1
ATOM 721 C C . PRO A 1 100 ? 23.538 4.292 -23.236 1.00 57.22 100 PRO A C 1
ATOM 723 O O . PRO A 1 100 ? 24.529 4.554 -22.563 1.00 57.22 100 PRO A O 1
ATOM 726 N N . SER A 1 101 ? 23.648 3.717 -24.441 1.00 50.12 101 SER A N 1
ATOM 727 C CA . SER A 1 101 ? 24.806 4.031 -25.305 1.00 50.12 101 SER A CA 1
ATOM 728 C C . SER A 1 101 ? 24.450 4.126 -26.797 1.00 50.12 101 SER A C 1
ATOM 730 O O . SER A 1 101 ? 24.833 5.094 -27.444 1.00 50.12 101 SER A O 1
ATOM 732 N N . TRP A 1 102 ? 23.607 3.247 -27.348 1.00 47.81 102 TRP A N 1
ATOM 733 C CA . TRP A 1 102 ? 23.229 3.312 -28.774 1.00 47.81 102 TRP A CA 1
ATOM 734 C C . TRP A 1 102 ? 21.881 4.005 -29.053 1.00 47.81 102 TRP A C 1
ATOM 736 O O . TRP A 1 102 ? 21.718 4.607 -30.111 1.00 47.81 102 TRP A O 1
ATOM 746 N N . ALA A 1 103 ? 20.924 4.001 -28.118 1.00 51.22 103 ALA A N 1
ATOM 747 C CA . ALA A 1 103 ? 19.588 4.570 -28.348 1.00 51.22 103 ALA A CA 1
ATOM 748 C C . ALA A 1 103 ? 19.562 6.116 -28.387 1.00 51.22 103 ALA A C 1
ATOM 750 O O . ALA A 1 103 ? 18.843 6.687 -29.196 1.00 51.22 103 ALA A O 1
ATOM 751 N N . ALA A 1 104 ? 20.379 6.807 -27.580 1.00 47.59 104 ALA A N 1
ATOM 752 C CA . ALA A 1 104 ? 20.445 8.279 -27.574 1.00 47.59 104 ALA A CA 1
ATOM 753 C C . ALA A 1 104 ? 21.384 8.860 -28.654 1.00 47.59 104 ALA A C 1
ATOM 755 O O . ALA A 1 104 ? 21.172 9.974 -29.132 1.00 47.59 104 ALA A O 1
ATOM 756 N N . ALA A 1 105 ? 22.419 8.114 -29.060 1.00 44.66 105 ALA A N 1
ATOM 757 C CA . ALA A 1 105 ? 23.326 8.511 -30.141 1.00 44.66 105 ALA A CA 1
ATOM 758 C C . ALA A 1 105 ? 22.699 8.295 -31.532 1.00 44.66 105 ALA A C 1
ATOM 760 O O . ALA A 1 105 ? 22.941 9.078 -32.448 1.00 44.66 105 ALA A O 1
ATOM 761 N N . ARG A 1 106 ? 21.837 7.278 -31.673 1.00 47.03 106 ARG A N 1
ATOM 762 C CA . ARG A 1 106 ? 21.088 6.981 -32.902 1.00 47.03 106 ARG A CA 1
ATOM 763 C C . ARG A 1 106 ? 19.853 7.870 -33.090 1.00 47.03 106 ARG A C 1
ATOM 765 O O . ARG A 1 106 ? 19.500 8.156 -34.226 1.00 47.03 106 ARG A O 1
ATOM 772 N N . ASP A 1 107 ? 19.256 8.387 -32.015 1.00 48.94 107 ASP A N 1
ATOM 773 C CA . ASP A 1 107 ? 18.141 9.352 -32.101 1.00 48.94 107 ASP A CA 1
ATOM 774 C C . ASP A 1 107 ? 18.597 10.746 -32.581 1.00 48.94 107 ASP A C 1
ATOM 776 O O . ASP A 1 107 ? 17.816 11.504 -33.147 1.00 48.94 107 ASP A O 1
ATOM 780 N N . ARG A 1 108 ? 19.892 11.075 -32.440 1.00 48.69 108 ARG A N 1
ATOM 781 C CA . ARG A 1 108 ? 20.467 12.315 -32.993 1.00 48.69 108 ARG A CA 1
ATOM 782 C C . ARG A 1 108 ? 20.895 12.197 -34.466 1.00 48.69 108 ARG A C 1
ATOM 784 O O . ARG A 1 108 ? 21.123 13.227 -35.090 1.00 48.69 108 ARG A O 1
ATOM 791 N N . SER A 1 109 ? 21.004 10.981 -35.020 1.00 51.56 109 SER A N 1
ATOM 792 C CA . SER A 1 109 ? 21.446 10.735 -36.409 1.00 51.56 109 SER A CA 1
ATOM 793 C C . SER A 1 109 ? 20.385 10.111 -37.329 1.00 51.56 109 SER A C 1
ATOM 795 O O . SER A 1 109 ? 20.484 10.256 -38.545 1.00 51.56 109 SER A O 1
ATOM 797 N N . GLN A 1 110 ? 19.345 9.462 -36.792 1.00 52.19 110 GLN A N 1
ATOM 798 C CA . GLN A 1 110 ? 18.201 8.942 -37.549 1.00 52.19 110 GLN A CA 1
ATOM 799 C C . GLN A 1 110 ? 16.921 9.653 -37.106 1.00 52.19 110 GLN A C 1
ATOM 801 O O . GLN A 1 110 ? 16.339 9.311 -36.079 1.00 52.19 110 GLN A O 1
ATOM 806 N N . GLY A 1 111 ? 16.416 10.578 -37.926 1.00 48.28 111 GLY A N 1
ATOM 807 C CA . GLY A 1 111 ? 15.150 11.300 -37.714 1.00 48.28 111 GLY A CA 1
ATOM 808 C C . GLY A 1 111 ? 13.866 10.444 -37.667 1.00 48.28 111 GLY A C 1
ATOM 809 O O . GLY A 1 111 ? 12.779 10.987 -37.822 1.00 48.28 111 GLY A O 1
ATOM 810 N N . GLY A 1 112 ? 13.963 9.123 -37.464 1.00 50.88 112 GLY A N 1
ATOM 811 C CA . GLY A 1 112 ? 12.840 8.186 -37.326 1.00 50.88 112 GLY A CA 1
ATOM 812 C C . GLY A 1 112 ? 12.582 7.678 -35.896 1.00 50.88 112 GLY A C 1
ATOM 813 O O . GLY A 1 112 ? 11.504 7.148 -35.634 1.00 50.88 112 GLY A O 1
ATOM 814 N N . GLY A 1 113 ? 13.520 7.851 -34.953 1.00 53.62 113 GLY A N 1
ATOM 815 C CA . GLY A 1 113 ? 13.379 7.354 -33.570 1.00 53.62 113 GLY A CA 1
ATOM 816 C C . GLY A 1 113 ? 12.335 8.116 -32.745 1.00 53.62 113 GLY A C 1
ATOM 817 O O . GLY A 1 113 ? 11.543 7.522 -32.006 1.00 53.62 113 GLY A O 1
ATOM 818 N N . VAL A 1 114 ? 12.257 9.429 -32.961 1.00 56.53 114 VAL A N 1
ATOM 819 C CA . VAL A 1 114 ? 11.337 10.336 -32.266 1.00 56.53 114 VAL A CA 1
ATOM 820 C C . VAL A 1 114 ? 9.871 9.989 -32.545 1.00 56.53 114 VAL A C 1
ATOM 822 O O . VAL A 1 114 ? 9.070 9.946 -31.614 1.00 56.53 114 VAL A O 1
ATOM 825 N N . ALA A 1 115 ? 9.504 9.675 -33.792 1.00 56.78 115 ALA A N 1
ATOM 826 C CA . ALA A 1 115 ? 8.121 9.354 -34.157 1.00 56.78 115 ALA A CA 1
ATOM 827 C C . ALA A 1 115 ? 7.624 8.072 -33.471 1.00 56.78 115 ALA A C 1
ATOM 829 O O . ALA A 1 115 ? 6.514 8.045 -32.941 1.00 56.78 115 ALA A O 1
ATOM 830 N N . GLN A 1 116 ? 8.466 7.038 -33.400 1.00 58.38 116 GLN A N 1
ATOM 831 C CA . GLN A 1 116 ? 8.124 5.777 -32.743 1.00 58.38 116 GLN A CA 1
ATOM 832 C C . GLN A 1 116 ? 8.091 5.910 -31.214 1.00 58.38 116 GLN A C 1
ATOM 834 O O . GLN A 1 116 ? 7.188 5.385 -30.563 1.00 58.38 116 GLN A O 1
ATOM 839 N N . ALA A 1 117 ? 9.016 6.679 -30.632 1.00 58.19 117 ALA A N 1
ATOM 840 C CA . ALA A 1 117 ? 9.005 6.980 -29.203 1.00 58.19 117 ALA A CA 1
ATOM 841 C C . ALA A 1 117 ? 7.781 7.824 -28.801 1.00 58.19 117 ALA A C 1
ATOM 843 O O . ALA A 1 117 ? 7.188 7.596 -27.745 1.00 58.19 117 ALA A O 1
ATOM 844 N N . LEU A 1 118 ? 7.374 8.779 -29.641 1.00 61.44 118 LEU A N 1
ATOM 845 C CA . LEU A 1 118 ? 6.165 9.577 -29.442 1.00 61.44 118 LEU A CA 1
ATOM 846 C C . LEU A 1 118 ? 4.894 8.749 -29.637 1.00 61.44 118 LEU A C 1
ATOM 848 O O . LEU A 1 118 ? 3.958 8.907 -28.855 1.00 61.44 118 LEU A O 1
ATOM 852 N N . LEU A 1 119 ? 4.867 7.847 -30.622 1.00 67.25 119 LEU A N 1
ATOM 853 C CA . LEU A 1 119 ? 3.757 6.920 -30.833 1.00 67.25 119 LEU A CA 1
ATOM 854 C C . LEU A 1 119 ? 3.571 6.024 -29.608 1.00 67.25 119 LEU A C 1
ATOM 856 O O . LEU A 1 119 ? 2.468 5.939 -29.079 1.00 67.25 119 LEU A O 1
ATOM 860 N N . GLN A 1 120 ? 4.654 5.446 -29.087 1.00 65.94 120 GLN A N 1
ATOM 861 C CA . GLN A 1 120 ? 4.597 4.607 -27.893 1.00 65.94 120 GLN A CA 1
ATOM 862 C C . GLN A 1 120 ? 4.132 5.401 -26.663 1.00 65.94 120 GLN A C 1
ATOM 864 O O . GLN A 1 120 ? 3.268 4.937 -25.928 1.00 65.94 120 GLN A O 1
ATOM 869 N N . LYS A 1 121 ? 4.630 6.630 -26.461 1.00 64.19 121 LYS A N 1
ATOM 870 C CA . LYS A 1 121 ? 4.163 7.510 -25.372 1.00 64.19 121 LYS A CA 1
ATOM 871 C C . LYS A 1 121 ? 2.675 7.853 -25.501 1.00 64.19 121 LYS A C 1
ATOM 873 O O . LYS A 1 121 ? 1.971 7.841 -24.497 1.00 64.19 121 LYS A O 1
ATOM 878 N N . ARG A 1 122 ? 2.192 8.140 -26.716 1.00 70.00 122 ARG A N 1
ATOM 879 C CA . ARG A 1 122 ? 0.781 8.464 -26.987 1.00 70.00 122 ARG A CA 1
ATOM 880 C C . ARG A 1 122 ? -0.136 7.264 -26.780 1.00 70.00 122 ARG A C 1
ATOM 882 O O . ARG A 1 122 ? -1.158 7.413 -26.125 1.00 70.00 122 ARG A O 1
ATOM 889 N N . VAL A 1 123 ? 0.246 6.086 -27.271 1.00 77.44 123 VAL A N 1
ATOM 890 C CA . VAL A 1 123 ? -0.513 4.841 -27.069 1.00 77.44 123 VAL A CA 1
ATOM 891 C C . VAL A 1 123 ? -0.615 4.513 -25.580 1.00 77.44 123 VAL A C 1
ATOM 893 O O . VAL A 1 123 ? -1.702 4.224 -25.092 1.00 77.44 123 VAL A O 1
ATOM 896 N N . VAL A 1 124 ? 0.489 4.641 -24.841 1.00 68.94 124 VAL A N 1
ATOM 897 C CA . VAL A 1 124 ? 0.521 4.381 -23.396 1.00 68.94 124 VAL A CA 1
ATOM 898 C C . VAL A 1 124 ? -0.322 5.395 -22.619 1.00 68.94 124 VAL A C 1
ATOM 900 O O . VAL A 1 124 ? -1.093 5.002 -21.748 1.00 68.94 124 VAL A O 1
ATOM 903 N N . ALA A 1 125 ? -0.222 6.686 -22.948 1.00 72.88 125 ALA A N 1
ATOM 904 C CA . ALA A 1 125 ? -1.033 7.721 -22.312 1.00 72.88 125 ALA A CA 1
ATOM 905 C C . ALA A 1 125 ? -2.532 7.492 -22.553 1.00 72.88 125 ALA A C 1
ATOM 907 O O . ALA A 1 125 ? -3.311 7.524 -21.607 1.00 72.88 125 ALA A O 1
ATOM 908 N N . VAL A 1 126 ? -2.934 7.201 -23.795 1.00 80.38 126 VAL A N 1
ATOM 909 C CA . VAL A 1 126 ? -4.335 6.910 -24.136 1.00 80.38 126 VAL A CA 1
ATOM 910 C C . VAL A 1 126 ? -4.820 5.647 -23.426 1.00 80.38 126 VAL A C 1
ATOM 912 O O . VAL A 1 126 ? -5.906 5.656 -22.860 1.00 80.38 126 VAL A O 1
ATOM 915 N N . PHE A 1 127 ? -4.014 4.585 -23.387 1.00 80.94 127 PHE A N 1
ATOM 916 C CA . PHE A 1 127 ? -4.367 3.345 -22.701 1.00 80.94 127 PHE A CA 1
ATOM 917 C C . PHE A 1 127 ? -4.598 3.552 -21.197 1.00 80.94 127 PHE A C 1
ATOM 919 O O . PHE A 1 127 ? -5.644 3.162 -20.684 1.00 80.94 127 PHE A O 1
ATOM 926 N N . PHE A 1 128 ? -3.668 4.205 -20.492 1.00 76.25 128 PHE A N 1
ATOM 927 C CA . PHE A 1 128 ? -3.832 4.458 -19.058 1.00 76.25 128 PHE A CA 1
ATOM 928 C C . PHE A 1 128 ? -4.963 5.446 -18.757 1.00 76.25 128 PHE A C 1
ATOM 930 O O . PHE A 1 128 ? -5.631 5.286 -17.742 1.00 76.25 128 PHE A O 1
ATOM 937 N N . LEU A 1 129 ? -5.229 6.415 -19.639 1.00 76.62 129 LEU A N 1
ATOM 938 C CA . LEU A 1 129 ? -6.396 7.294 -19.516 1.00 76.62 129 LEU A CA 1
ATOM 939 C C . LEU A 1 129 ? -7.713 6.532 -19.703 1.00 76.62 129 LEU A C 1
ATOM 941 O O . LEU A 1 129 ? -8.655 6.772 -18.954 1.00 76.62 129 LEU A O 1
ATOM 945 N N . LEU A 1 130 ? -7.780 5.594 -20.653 1.00 80.62 130 LEU A N 1
ATOM 946 C CA . LEU A 1 130 ? -8.951 4.733 -20.841 1.00 80.62 130 LEU A CA 1
ATOM 947 C C . LEU A 1 130 ? -9.158 3.806 -19.646 1.00 80.62 130 LEU A C 1
ATOM 949 O O . LEU A 1 130 ? -10.276 3.667 -19.168 1.00 80.62 130 LEU A O 1
ATOM 953 N N . LEU A 1 131 ? -8.088 3.205 -19.131 1.00 73.88 131 LEU A N 1
ATOM 954 C CA . LEU A 1 131 ? -8.167 2.305 -17.984 1.00 73.88 131 LEU A CA 1
ATOM 955 C C . LEU A 1 131 ? -8.520 3.065 -16.696 1.00 73.88 131 LEU A C 1
ATOM 957 O O . LEU A 1 131 ? -9.311 2.577 -15.895 1.00 73.88 131 LEU A O 1
ATOM 961 N N . TRP A 1 132 ? -8.029 4.297 -16.539 1.00 74.62 132 TRP A N 1
ATOM 962 C CA . TRP A 1 132 ? -8.472 5.212 -15.487 1.00 74.62 132 TRP A CA 1
ATOM 963 C C . TRP A 1 132 ? -9.948 5.601 -15.641 1.00 74.62 132 TRP A C 1
ATOM 965 O O . TRP A 1 132 ? -10.674 5.600 -14.653 1.00 74.62 132 TRP A O 1
ATOM 975 N N . ALA A 1 133 ? -10.422 5.870 -16.861 1.00 76.69 133 ALA A N 1
ATOM 976 C CA . ALA A 1 133 ? -11.834 6.154 -17.110 1.00 76.69 133 ALA A CA 1
ATOM 977 C C . ALA A 1 133 ? -12.726 4.940 -16.795 1.00 76.69 133 ALA A C 1
ATOM 979 O O . ALA A 1 133 ? -13.755 5.100 -16.148 1.00 76.69 133 ALA A O 1
ATOM 980 N N . VAL A 1 134 ? -12.308 3.728 -17.177 1.00 77.50 134 VAL A N 1
ATOM 981 C CA . VAL A 1 134 ? -12.991 2.474 -16.812 1.00 77.50 134 VAL A CA 1
ATOM 982 C C . VAL A 1 134 ? -12.998 2.278 -15.298 1.00 77.50 134 VAL A C 1
ATOM 984 O O . VAL A 1 134 ? -14.033 1.926 -14.745 1.00 77.50 134 VAL A O 1
ATOM 987 N N . TYR A 1 135 ? -11.880 2.543 -14.617 1.00 73.94 135 TYR A N 1
ATOM 988 C CA . TYR A 1 135 ? -11.803 2.482 -13.159 1.00 73.94 135 TYR A CA 1
ATOM 989 C C . TYR A 1 135 ? -12.769 3.471 -12.499 1.00 73.94 135 TYR A C 1
ATOM 991 O O . TYR A 1 135 ? -13.543 3.061 -11.644 1.00 73.94 135 TYR A O 1
ATOM 999 N N . ILE A 1 136 ? -12.766 4.742 -12.916 1.00 72.75 136 ILE A N 1
ATOM 1000 C CA . ILE A 1 136 ? -13.677 5.762 -12.382 1.00 72.75 136 ILE A CA 1
ATOM 1001 C C . ILE A 1 136 ? -15.124 5.324 -12.585 1.00 72.75 136 ILE A C 1
ATOM 1003 O O . ILE A 1 136 ? -15.861 5.262 -11.612 1.00 72.75 136 ILE A O 1
ATOM 1007 N N . VAL A 1 137 ? -15.509 4.965 -13.812 1.00 73.81 137 VAL A N 1
ATOM 1008 C CA . VAL A 1 137 ? -16.887 4.564 -14.124 1.00 73.81 137 VAL A CA 1
ATOM 1009 C C . VAL A 1 137 ? -17.290 3.312 -13.343 1.00 73.81 137 VAL A C 1
ATOM 1011 O O . VAL A 1 137 ? -18.377 3.291 -12.780 1.00 73.81 137 VAL A O 1
ATOM 1014 N N . GLY A 1 138 ? -16.412 2.310 -13.250 1.00 67.50 138 GLY A N 1
ATOM 1015 C CA . GLY A 1 138 ? -16.670 1.077 -12.505 1.00 67.50 138 GLY A CA 1
ATOM 1016 C C . GLY A 1 138 ? -16.848 1.302 -11.003 1.00 67.50 138 GLY A C 1
ATOM 1017 O O . GLY A 1 138 ? -17.787 0.769 -10.435 1.00 67.50 138 GLY A O 1
ATOM 1018 N N . VAL A 1 139 ? -16.014 2.142 -10.379 1.00 64.31 139 VAL A N 1
ATOM 1019 C CA . VAL A 1 139 ? -16.109 2.455 -8.938 1.00 64.31 139 VAL A CA 1
ATOM 1020 C C . VAL A 1 139 ? -17.276 3.392 -8.623 1.00 64.31 139 VAL A C 1
ATOM 1022 O O . VAL A 1 139 ? -17.833 3.326 -7.539 1.00 64.31 139 VAL A O 1
ATOM 1025 N N . THR A 1 140 ? -17.658 4.288 -9.537 1.00 58.03 140 THR A N 1
ATOM 1026 C CA . THR A 1 140 ? -18.784 5.215 -9.300 1.00 58.03 140 THR A CA 1
ATOM 1027 C C . THR A 1 140 ? -20.164 4.609 -9.563 1.00 58.03 140 THR A C 1
ATOM 1029 O O . THR A 1 140 ? -21.164 5.277 -9.304 1.00 58.03 140 THR A O 1
ATOM 1032 N N . CYS A 1 141 ? -20.233 3.403 -10.130 1.00 52.03 141 CYS A N 1
ATOM 1033 C CA . CYS A 1 141 ? -21.490 2.729 -10.465 1.00 52.03 141 CYS A CA 1
ATOM 1034 C C . CYS A 1 141 ? -21.879 1.599 -9.493 1.00 52.03 141 CYS A C 1
ATOM 1036 O O . CYS A 1 141 ? -22.937 1.001 -9.7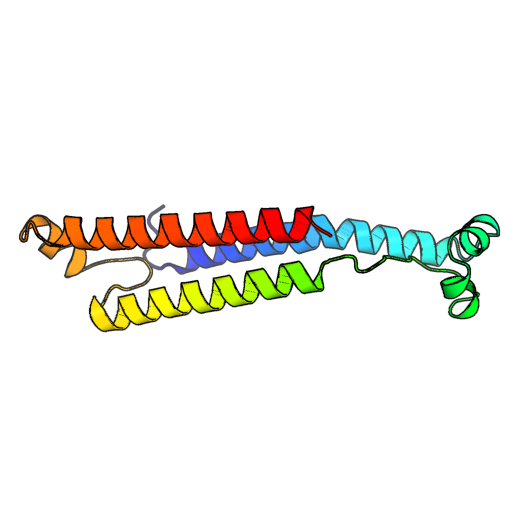00 1.00 52.03 141 CYS A O 1
ATOM 1038 N N . GLU A 1 142 ? -21.075 1.336 -8.460 1.00 48.12 142 GLU A N 1
ATOM 1039 C CA . GLU A 1 142 ? -21.424 0.507 -7.291 1.00 48.12 142 GLU A CA 1
ATOM 1040 C C . GLU A 1 142 ? -21.808 1.398 -6.098 1.00 48.12 142 GLU A C 1
ATOM 1042 O O . GLU A 1 142 ? -22.774 1.035 -5.387 1.00 48.12 142 GLU A O 1
#

Secondary structure (DSSP, 8-state):
---SSTHHHHHHHHHHHHHHHIIIIIHHHHHHHHHHHHH---HHHHHH-HHHHHH-TT-------TTHHHHHHHHHHHHHHHHHHHHHHHHHH---SS--SSHHHHHTT-TTHHHHHHHHHHHHHHHHHHHHHHHHHHHHT-